Protein AF-A0A2N4YUV2-F1 (afdb_monomer)

Mean predicted aligned error: 3.13 Å

pLDDT: mean 97.66, std 1.59, range [88.81, 98.81]

Sequence (115 aa):
TVHGDKGSVVKPRADQQESQLLAGVAPGSAGWGEDNDALVVYDASLQTHSQATPQGDQRQYYMQIRDALKGQIANPVPPVEALAVMAVLEAAVRAAESGMVQTLDLTDDERNALR

Structure (mmCIF, N/CA/C/O backbone):
data_AF-A0A2N4YUV2-F1
#
_entry.id   AF-A0A2N4YUV2-F1
#
loop_
_atom_site.group_PDB
_atom_site.id
_atom_site.type_symbol
_atom_site.label_atom_id
_atom_site.label_alt_id
_atom_site.label_comp_id
_atom_site.label_asym_id
_atom_site.label_entity_id
_atom_site.label_seq_id
_atom_site.pdbx_PDB_ins_code
_atom_site.Cartn_x
_atom_site.Cartn_y
_atom_site.Cartn_z
_atom_site.occupancy
_atom_site.B_iso_or_equiv
_atom_site.auth_seq_id
_atom_site.auth_comp_id
_atom_site.auth_asym_id
_atom_site.auth_atom_id
_atom_site.pdbx_PDB_model_num
ATOM 1 N N . THR A 1 1 ? 11.390 4.065 5.145 1.00 96.75 1 THR A N 1
ATOM 2 C CA . THR A 1 1 ? 12.440 3.279 5.826 1.00 96.75 1 THR A CA 1
ATOM 3 C C . THR A 1 1 ? 11.799 2.192 6.648 1.00 96.75 1 THR A C 1
ATOM 5 O O . THR A 1 1 ? 10.748 2.451 7.219 1.00 96.75 1 THR A O 1
ATOM 8 N N . VAL A 1 2 ? 12.405 1.008 6.701 1.00 98.12 2 VAL A N 1
ATO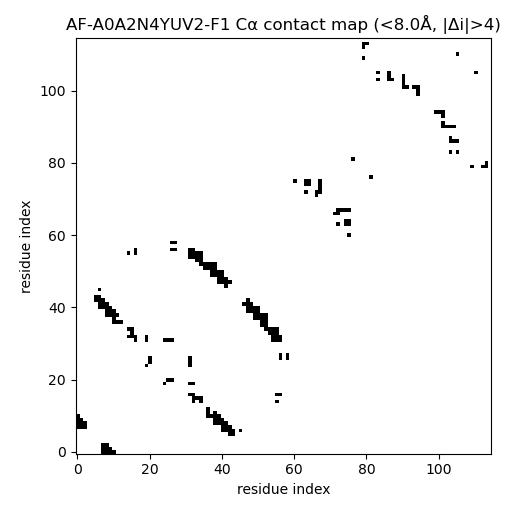M 9 C CA . VAL A 1 2 ? 11.944 -0.112 7.535 1.00 98.12 2 VAL A CA 1
ATOM 10 C C . VAL A 1 2 ? 13.117 -0.638 8.361 1.00 98.12 2 VAL A C 1
ATOM 12 O O . VAL A 1 2 ? 14.224 -0.771 7.839 1.00 98.12 2 VAL A O 1
ATOM 15 N N . HIS A 1 3 ? 12.864 -0.936 9.636 1.00 97.00 3 HIS A N 1
ATOM 16 C CA . HIS A 1 3 ? 13.835 -1.491 10.578 1.00 97.00 3 HIS A CA 1
ATOM 17 C C . HIS A 1 3 ? 13.307 -2.807 11.146 1.00 97.00 3 HIS A C 1
ATOM 19 O O . HIS A 1 3 ? 12.152 -2.881 11.564 1.00 97.00 3 HIS A O 1
ATOM 25 N N . GLY A 1 4 ? 14.156 -3.829 11.158 1.00 96.19 4 GLY A N 1
ATOM 26 C CA . GLY A 1 4 ? 13.907 -5.114 11.801 1.00 96.19 4 GLY A CA 1
ATOM 27 C C . GLY A 1 4 ? 15.015 -5.460 12.792 1.00 96.19 4 GLY A C 1
ATOM 28 O O . GLY A 1 4 ? 15.982 -4.721 12.961 1.00 96.19 4 GLY A O 1
ATOM 29 N N . ASP A 1 5 ? 14.892 -6.620 13.424 1.00 95.25 5 ASP A N 1
ATOM 30 C CA . ASP A 1 5 ? 15.874 -7.158 14.373 1.00 95.25 5 ASP A CA 1
ATOM 31 C C . ASP A 1 5 ? 17.233 -7.505 13.731 1.00 95.25 5 ASP A C 1
ATOM 33 O O . ASP A 1 5 ? 18.258 -7.507 14.409 1.00 95.25 5 ASP A O 1
ATOM 37 N N . LYS A 1 6 ? 17.252 -7.782 12.422 1.00 94.62 6 LYS A N 1
ATOM 38 C CA . LYS A 1 6 ? 18.441 -8.223 11.669 1.00 94.62 6 LYS A CA 1
ATOM 39 C C . LYS A 1 6 ? 19.019 -7.189 10.707 1.00 94.62 6 LYS A C 1
ATOM 41 O O . LYS A 1 6 ? 20.012 -7.480 10.041 1.00 94.62 6 LYS A O 1
ATOM 46 N N . GLY A 1 7 ? 18.407 -6.015 10.590 1.00 96.00 7 GLY A N 1
ATOM 47 C CA . GLY A 1 7 ? 18.844 -5.029 9.611 1.00 96.00 7 GLY A CA 1
ATOM 48 C C . GLY A 1 7 ? 17.811 -3.960 9.298 1.00 96.00 7 GLY A C 1
ATOM 49 O O . GLY A 1 7 ? 16.754 -3.869 9.921 1.00 96.00 7 GLY A O 1
ATOM 50 N N . SER A 1 8 ? 18.137 -3.127 8.315 1.00 97.44 8 SER A N 1
ATOM 51 C CA . SER A 1 8 ? 17.283 -2.033 7.846 1.00 97.44 8 SER A CA 1
ATOM 52 C C . SER A 1 8 ? 17.243 -1.978 6.326 1.00 97.44 8 SER A C 1
ATOM 54 O O . SER A 1 8 ? 18.205 -2.355 5.664 1.00 97.44 8 SER A O 1
ATOM 56 N N . VAL A 1 9 ? 16.156 -1.448 5.771 1.00 98.12 9 VAL A N 1
ATOM 57 C CA . VAL A 1 9 ? 16.063 -1.124 4.344 1.00 98.12 9 VAL A CA 1
ATOM 58 C C . VAL A 1 9 ? 15.579 0.308 4.142 1.00 98.12 9 VAL A C 1
ATOM 60 O O . VAL A 1 9 ? 14.628 0.781 4.781 1.00 98.12 9 VAL A O 1
ATOM 63 N N . VAL A 1 10 ? 16.251 1.012 3.235 1.00 98.12 10 VAL A N 1
ATOM 64 C CA . VAL A 1 10 ? 15.928 2.379 2.831 1.00 98.12 10 VAL A CA 1
ATOM 65 C C . VAL A 1 10 ? 15.615 2.389 1.337 1.00 98.12 10 VAL A C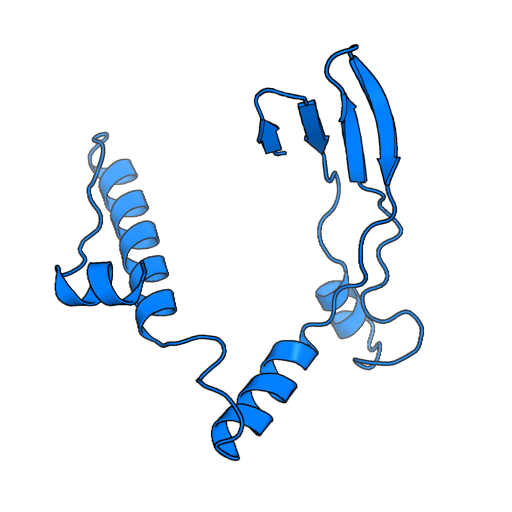 1
ATOM 67 O O . VAL A 1 10 ? 16.405 1.906 0.529 1.00 98.12 10 VAL A O 1
ATOM 70 N N . LYS A 1 11 ? 14.467 2.975 0.981 1.00 98.12 11 LYS A N 1
ATOM 71 C CA . LYS A 1 11 ? 14.086 3.322 -0.392 1.00 98.12 11 LYS A CA 1
ATOM 72 C C . LYS A 1 11 ? 14.005 4.850 -0.485 1.00 98.12 11 LYS A C 1
ATOM 74 O O . LYS A 1 11 ? 13.058 5.414 0.066 1.00 98.12 11 LYS A O 1
ATOM 79 N N . PRO A 1 12 ? 15.014 5.525 -1.062 1.00 96.31 12 PRO A N 1
ATOM 80 C CA . PRO A 1 12 ? 15.088 6.986 -1.027 1.00 96.31 12 PRO A CA 1
ATOM 81 C C . PRO A 1 12 ? 14.016 7.699 -1.856 1.00 96.31 12 PRO A C 1
ATOM 83 O O . PRO A 1 12 ? 13.580 8.783 -1.471 1.00 96.31 12 PRO A O 1
ATOM 86 N N . ARG A 1 13 ? 13.616 7.129 -2.999 1.00 97.81 13 ARG A N 1
ATOM 87 C CA . ARG A 1 13 ? 12.703 7.773 -3.956 1.00 97.81 13 ARG A CA 1
ATOM 88 C C . ARG A 1 13 ? 11.399 6.997 -4.114 1.00 97.81 13 ARG A C 1
ATOM 90 O O . ARG A 1 13 ? 11.365 5.778 -3.952 1.00 97.81 13 ARG A O 1
ATOM 97 N N . ALA A 1 14 ? 10.333 7.715 -4.451 1.00 97.75 14 ALA A N 1
ATOM 98 C CA . ALA A 1 14 ? 9.029 7.136 -4.758 1.00 97.75 14 ALA A CA 1
ATOM 99 C C . ALA A 1 14 ? 8.995 6.468 -6.147 1.00 97.75 14 ALA A C 1
ATOM 101 O O . ALA A 1 14 ? 9.877 6.700 -6.980 1.00 97.75 14 ALA A O 1
ATOM 102 N N . ASP A 1 15 ? 7.946 5.676 -6.378 1.00 98.12 15 ASP A N 1
ATOM 103 C CA . ASP A 1 15 ? 7.584 5.112 -7.683 1.00 98.12 15 ASP A CA 1
ATOM 104 C C . ASP A 1 15 ? 7.412 6.215 -8.751 1.00 98.12 15 ASP A C 1
ATOM 106 O O . ASP A 1 15 ? 7.065 7.355 -8.436 1.00 98.12 15 ASP A O 1
ATOM 110 N N . GLN A 1 16 ? 7.700 5.885 -10.014 1.00 98.00 16 GLN A N 1
ATOM 111 C CA . GLN A 1 16 ? 7.704 6.837 -11.133 1.00 98.00 16 GLN A CA 1
ATOM 112 C C . GLN A 1 16 ? 6.542 6.649 -12.125 1.00 98.00 16 GLN A C 1
ATOM 114 O O . GLN A 1 16 ? 6.474 7.391 -13.105 1.00 98.00 16 GLN A O 1
A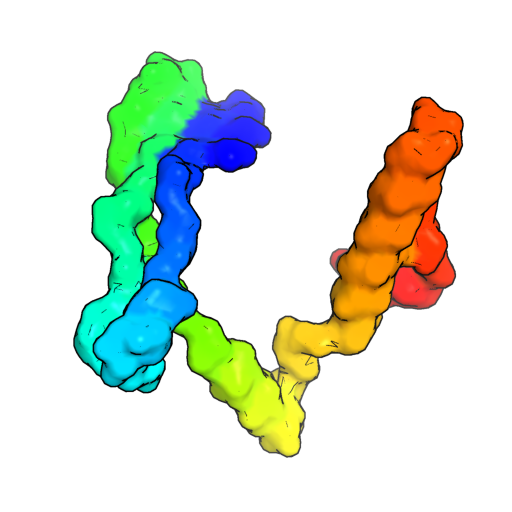TOM 119 N N . GLN A 1 17 ? 5.626 5.696 -11.914 1.00 98.50 17 GLN A N 1
ATOM 120 C CA . GLN A 1 17 ? 4.546 5.376 -12.859 1.00 98.50 17 GLN A CA 1
ATOM 121 C C . GLN A 1 17 ? 3.610 6.567 -13.101 1.00 98.50 17 GLN A C 1
ATOM 123 O O . GLN A 1 17 ? 3.177 6.781 -14.231 1.00 98.50 17 GLN A O 1
ATOM 128 N N . GLU A 1 18 ? 3.319 7.376 -12.078 1.00 98.25 18 GLU A N 1
ATOM 129 C CA . GLU A 1 18 ? 2.517 8.596 -12.246 1.00 98.25 18 GLU A CA 1
ATOM 130 C C . GLU A 1 18 ? 3.232 9.621 -13.140 1.00 98.25 18 GLU A C 1
ATOM 132 O O . GLU A 1 18 ? 2.662 10.099 -14.121 1.00 98.25 18 GLU A O 1
ATOM 137 N N . SER A 1 19 ? 4.512 9.896 -12.874 1.00 97.88 19 SER A N 1
ATOM 138 C CA . SER A 1 19 ? 5.339 10.773 -13.714 1.00 97.88 19 SER A CA 1
ATOM 139 C C . SER A 1 19 ? 5.429 10.268 -15.158 1.00 97.88 19 SER A C 1
ATOM 141 O O . SER A 1 19 ? 5.361 11.055 -16.101 1.00 97.88 19 SER A O 1
ATOM 143 N N . GLN A 1 20 ? 5.549 8.952 -15.345 1.00 98.50 20 GLN A N 1
ATOM 144 C CA . GLN A 1 20 ? 5.561 8.313 -16.660 1.00 98.50 20 GLN A CA 1
ATOM 145 C C . GLN A 1 20 ? 4.223 8.482 -17.393 1.00 98.50 20 GLN A C 1
ATOM 147 O O . GLN A 1 20 ? 4.226 8.832 -18.574 1.00 98.50 20 GLN A O 1
ATOM 152 N N . LEU A 1 21 ? 3.086 8.305 -16.707 1.00 98.50 21 LEU A N 1
ATOM 153 C CA . LEU A 1 21 ? 1.759 8.565 -17.279 1.00 98.50 21 LEU A CA 1
ATOM 154 C C . LEU A 1 21 ? 1.612 10.015 -17.731 1.00 98.50 21 LEU A C 1
ATOM 156 O O . LEU A 1 21 ? 1.173 10.265 -18.852 1.00 98.50 21 LEU A O 1
ATOM 160 N N . LEU A 1 22 ? 2.004 10.967 -16.881 1.00 98.44 22 LEU A N 1
ATOM 161 C CA . LEU A 1 22 ? 1.957 12.396 -17.199 1.00 98.44 22 LEU A CA 1
ATOM 162 C C . LEU A 1 22 ? 2.847 12.748 -18.401 1.00 98.44 22 LEU A C 1
ATOM 164 O O . LEU A 1 22 ? 2.507 13.637 -19.179 1.00 98.44 22 LEU A O 1
ATOM 168 N N . ALA A 1 23 ? 3.951 12.021 -18.590 1.00 98.06 23 ALA A N 1
ATOM 169 C CA . ALA A 1 23 ? 4.834 12.140 -19.749 1.00 98.06 23 ALA A CA 1
ATOM 170 C C . ALA A 1 23 ? 4.328 11.396 -21.006 1.00 98.06 23 ALA A C 1
ATOM 172 O O . ALA A 1 23 ? 5.003 11.408 -22.036 1.00 98.06 23 ALA A O 1
ATOM 173 N N . GLY A 1 24 ? 3.161 10.748 -20.947 1.00 98.12 24 GLY A N 1
ATOM 174 C CA . GLY A 1 24 ? 2.560 10.029 -22.073 1.00 98.12 24 GLY A CA 1
ATOM 175 C C . GLY A 1 24 ? 3.135 8.632 -22.325 1.00 98.12 24 GLY A C 1
ATOM 176 O O . GLY A 1 24 ? 2.890 8.058 -23.387 1.00 98.12 24 GLY A O 1
ATOM 177 N N . VAL A 1 25 ? 3.890 8.065 -21.380 1.00 98.31 25 VAL A N 1
ATOM 178 C CA . VAL A 1 25 ? 4.368 6.678 -21.468 1.00 98.31 25 VAL A CA 1
ATOM 179 C C . VAL A 1 25 ? 3.179 5.728 -21.324 1.00 98.31 25 VAL A C 1
ATOM 181 O O . VAL A 1 25 ? 2.385 5.832 -20.389 1.00 98.31 25 VAL A O 1
ATOM 184 N N . ALA A 1 26 ? 3.053 4.783 -22.254 1.00 98.31 26 ALA A N 1
ATOM 185 C CA . ALA A 1 26 ? 1.960 3.820 -22.252 1.00 98.31 26 ALA A CA 1
ATOM 186 C C . ALA A 1 26 ? 2.181 2.724 -21.188 1.00 98.31 26 ALA A C 1
ATOM 188 O O . ALA A 1 26 ? 3.221 2.062 -21.215 1.00 98.31 26 ALA A O 1
ATOM 189 N N . PRO A 1 27 ? 1.201 2.444 -20.304 1.00 98.44 27 PRO A N 1
ATOM 190 C CA . PRO A 1 27 ? 1.317 1.353 -19.345 1.00 98.44 27 PRO A CA 1
ATOM 191 C C . PRO A 1 27 ? 1.600 0.007 -20.017 1.00 98.44 27 PRO A C 1
ATOM 193 O O . PRO A 1 27 ? 0.824 -0.464 -20.851 1.00 98.44 27 PRO A O 1
ATOM 196 N N . GLY A 1 28 ? 2.696 -0.640 -19.620 1.00 97.00 28 GLY A N 1
ATOM 197 C CA . GLY A 1 28 ? 3.140 -1.909 -20.194 1.00 97.00 28 GLY A CA 1
ATOM 198 C C . GLY A 1 28 ? 4.128 -1.835 -21.342 1.00 97.00 28 GLY A C 1
ATOM 199 O O . GLY A 1 28 ? 4.513 -2.888 -21.850 1.00 97.00 28 GLY A O 1
ATOM 200 N N . SER A 1 29 ? 4.529 -0.638 -21.764 1.00 97.88 29 SER A N 1
ATOM 201 C CA . SER A 1 29 ? 5.665 -0.495 -22.667 1.00 97.88 29 SER A CA 1
ATOM 202 C C . SER A 1 29 ? 6.963 -0.950 -21.992 1.00 97.88 29 SER A C 1
ATOM 204 O O . SER A 1 29 ? 7.046 -1.054 -20.767 1.00 97.88 29 SER A O 1
ATOM 206 N N . ALA A 1 30 ? 8.017 -1.153 -22.787 1.00 96.94 30 ALA A N 1
ATOM 207 C CA . ALA A 1 30 ? 9.373 -1.201 -22.238 1.00 96.94 30 ALA A CA 1
ATOM 208 C C . ALA A 1 30 ? 9.629 0.069 -21.400 1.00 96.94 30 ALA A C 1
ATOM 210 O O . ALA A 1 30 ? 9.166 1.149 -21.782 1.00 96.94 30 ALA A O 1
ATOM 211 N N . GLY A 1 31 ? 10.296 -0.053 -20.250 1.00 95.56 31 GLY A N 1
ATOM 212 C CA . GLY A 1 31 ? 10.511 1.075 -19.336 1.00 95.56 31 GLY A CA 1
ATOM 213 C C . GLY A 1 31 ? 9.380 1.371 -18.341 1.00 95.56 31 GLY A C 1
ATOM 214 O O . GLY A 1 31 ? 9.604 2.098 -17.372 1.00 95.56 31 GLY A O 1
ATOM 215 N N . TRP A 1 32 ? 8.164 0.849 -18.542 1.00 98.25 32 TRP A N 1
ATOM 216 C CA . TRP A 1 32 ? 7.012 1.183 -17.692 1.00 98.25 32 TRP A CA 1
ATOM 217 C C . TRP A 1 32 ? 7.209 0.719 -16.244 1.00 98.25 32 TRP A C 1
ATOM 219 O O . TRP A 1 32 ? 7.323 -0.471 -16.001 1.00 98.25 32 TRP A O 1
ATOM 229 N N . GLY A 1 33 ? 7.226 1.628 -15.275 1.00 98.19 33 GLY A N 1
ATOM 230 C CA . GLY A 1 33 ? 7.445 1.317 -13.863 1.00 98.19 33 GLY A CA 1
ATOM 231 C C . GLY A 1 33 ? 8.864 0.860 -13.518 1.00 98.19 33 GLY A C 1
ATOM 232 O O . GLY A 1 33 ? 9.080 0.377 -12.408 1.00 98.19 33 GLY A O 1
ATOM 233 N N . GLU A 1 34 ? 9.831 0.974 -14.440 1.00 98.00 34 GLU A N 1
ATOM 234 C CA . GLU A 1 34 ? 11.239 0.735 -14.112 1.00 98.00 34 GLU A CA 1
ATOM 235 C C . GLU A 1 34 ? 11.709 1.735 -13.052 1.00 98.00 34 GLU A C 1
ATOM 237 O O . GLU A 1 34 ? 11.491 2.944 -13.170 1.00 98.00 34 GLU A O 1
ATOM 242 N N . ASP A 1 35 ? 12.383 1.218 -12.027 1.00 97.5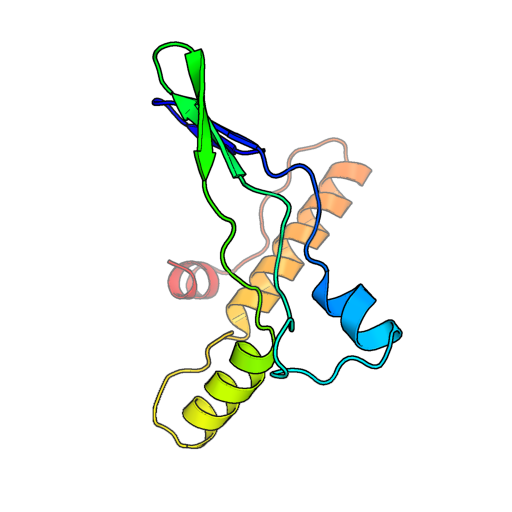0 35 ASP A N 1
ATOM 243 C CA . ASP A 1 35 ? 12.892 2.011 -10.917 1.00 97.50 35 ASP A CA 1
ATOM 244 C C . ASP A 1 35 ? 14.403 1.797 -10.757 1.00 97.50 35 ASP A C 1
ATOM 246 O O . ASP A 1 35 ? 14.875 0.772 -10.263 1.00 97.50 35 ASP A O 1
ATOM 250 N N . ASN A 1 36 ? 15.169 2.804 -11.183 1.00 95.88 36 ASN A N 1
ATOM 251 C CA . ASN A 1 36 ? 16.630 2.816 -11.087 1.00 95.88 36 ASN A CA 1
ATOM 252 C C . ASN A 1 36 ? 17.139 3.241 -9.696 1.00 95.88 36 ASN A C 1
ATOM 254 O O . ASN A 1 36 ? 18.349 3.314 -9.470 1.00 95.88 36 ASN A O 1
ATOM 258 N N . ASP A 1 37 ? 16.243 3.546 -8.757 1.00 97.56 37 ASP A N 1
ATOM 259 C CA . ASP A 1 37 ? 16.572 3.810 -7.364 1.00 97.56 37 ASP A CA 1
ATOM 260 C C . ASP A 1 37 ? 16.578 2.493 -6.583 1.00 97.56 37 ASP A C 1
ATOM 262 O O . ASP A 1 37 ? 15.549 2.040 -6.082 1.00 97.56 37 ASP A O 1
ATOM 266 N N . ALA A 1 38 ? 17.751 1.863 -6.512 1.00 97.88 38 ALA A N 1
ATOM 267 C CA . ALA A 1 38 ? 17.958 0.618 -5.781 1.00 97.88 38 ALA A CA 1
ATOM 268 C C . ALA A 1 38 ? 17.635 0.760 -4.281 1.00 97.88 38 ALA A C 1
ATOM 270 O O . ALA A 1 38 ? 17.874 1.798 -3.658 1.00 97.88 38 ALA A O 1
ATOM 271 N N . LEU A 1 39 ? 17.151 -0.327 -3.682 1.00 98.12 39 LEU A N 1
ATOM 272 C CA . LEU A 1 39 ? 17.017 -0.469 -2.236 1.00 98.12 39 LEU A CA 1
ATOM 273 C C . LEU A 1 39 ? 18.410 -0.487 -1.594 1.00 98.12 39 LEU A C 1
ATOM 275 O O . LEU A 1 39 ? 19.292 -1.220 -2.047 1.00 98.12 39 LEU A O 1
ATOM 279 N N . VAL A 1 40 ? 18.595 0.262 -0.506 1.00 98.12 40 VAL A N 1
ATOM 280 C CA . VAL A 1 40 ? 19.808 0.197 0.324 1.00 98.12 40 VAL A CA 1
ATOM 281 C C . VAL A 1 40 ? 19.518 -0.669 1.542 1.00 98.12 40 VAL A C 1
ATOM 283 O O . VAL A 1 40 ? 18.683 -0.306 2.374 1.00 98.12 40 VAL A O 1
ATOM 286 N N . VAL A 1 41 ? 20.201 -1.807 1.648 1.00 98.12 41 VAL A N 1
ATOM 287 C CA . VAL A 1 41 ? 20.034 -2.773 2.741 1.00 98.12 41 VAL A CA 1
ATOM 288 C C . VAL A 1 41 ? 21.219 -2.676 3.693 1.00 98.12 41 VAL A C 1
ATOM 290 O O . VAL A 1 41 ? 22.365 -2.753 3.259 1.00 98.12 41 VAL A O 1
ATOM 293 N N . TYR A 1 42 ? 20.927 -2.530 4.984 1.00 97.56 42 TYR A N 1
ATOM 294 C CA . TYR A 1 42 ? 21.881 -2.555 6.089 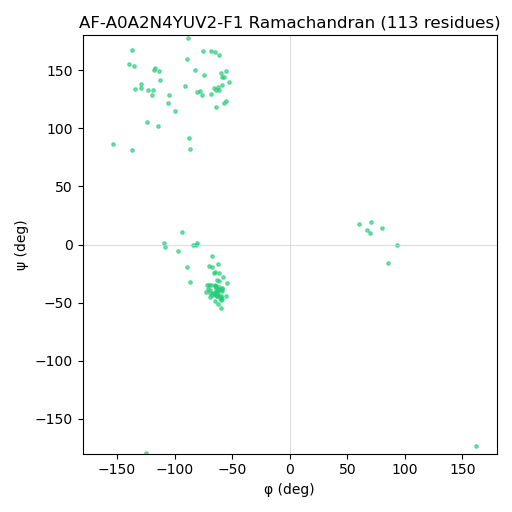1.00 97.56 42 TYR A CA 1
ATOM 295 C C . TYR A 1 42 ? 21.737 -3.883 6.823 1.00 97.56 42 TYR A C 1
ATOM 297 O O . TYR A 1 42 ? 20.649 -4.185 7.317 1.00 97.56 42 TYR A O 1
ATOM 305 N N . ASP A 1 43 ? 22.809 -4.662 6.912 1.00 94.31 43 ASP A N 1
ATOM 306 C CA . ASP A 1 43 ? 22.808 -5.910 7.676 1.00 94.31 43 ASP A CA 1
ATOM 307 C C . ASP A 1 43 ? 23.180 -5.699 9.156 1.00 94.31 43 ASP A C 1
ATOM 309 O O . ASP A 1 43 ? 23.503 -4.594 9.602 1.00 94.31 43 ASP A O 1
ATOM 313 N N . ALA A 1 44 ? 23.149 -6.782 9.937 1.00 91.75 44 ALA A N 1
ATOM 314 C CA . ALA A 1 44 ? 23.501 -6.770 11.357 1.00 91.75 44 ALA A CA 1
ATOM 315 C C . ALA A 1 44 ? 24.965 -6.369 11.640 1.00 91.75 44 ALA A C 1
ATOM 317 O O . ALA A 1 44 ? 25.293 -6.011 12.769 1.00 91.75 44 ALA A O 1
ATOM 318 N N . SER A 1 45 ? 25.845 -6.416 10.634 1.00 92.50 45 SER A N 1
ATOM 319 C CA . SER A 1 45 ? 27.242 -5.973 10.717 1.00 92.50 45 SER A CA 1
ATOM 320 C C . SER A 1 45 ? 27.443 -4.519 10.273 1.00 92.50 45 SER A C 1
ATOM 322 O O . SER A 1 45 ? 28.580 -4.063 10.126 1.00 92.50 45 SER A O 1
ATOM 324 N N . LEU A 1 46 ? 26.341 -3.780 10.084 1.00 88.81 46 LEU A N 1
ATOM 325 C CA . LEU A 1 46 ? 26.304 -2.397 9.606 1.00 88.81 46 LEU A CA 1
ATOM 326 C C . LEU A 1 46 ? 26.909 -2.217 8.205 1.00 88.81 46 LEU A C 1
ATOM 328 O O . LEU A 1 46 ? 27.226 -1.094 7.810 1.00 88.81 46 LEU A O 1
ATOM 332 N N . GLN A 1 47 ? 27.060 -3.302 7.442 1.00 94.38 47 GLN A N 1
ATOM 333 C CA . GLN A 1 47 ? 27.468 -3.222 6.047 1.00 94.38 47 GLN A CA 1
ATOM 334 C C . GLN A 1 47 ? 26.264 -2.913 5.169 1.00 94.38 47 GLN A C 1
ATOM 336 O O . GLN A 1 47 ? 25.128 -3.277 5.483 1.00 94.38 47 GLN A O 1
ATOM 341 N N . THR A 1 48 ? 26.530 -2.223 4.060 1.00 95.50 48 THR A N 1
ATOM 342 C CA . THR A 1 48 ? 25.498 -1.842 3.096 1.00 95.50 48 THR A CA 1
ATOM 343 C C . THR A 1 48 ? 25.688 -2.560 1.779 1.00 95.50 48 THR A C 1
ATOM 345 O O . THR A 1 48 ? 26.808 -2.718 1.297 1.00 95.50 48 THR A O 1
ATOM 348 N N . HIS A 1 49 ? 24.578 -2.959 1.171 1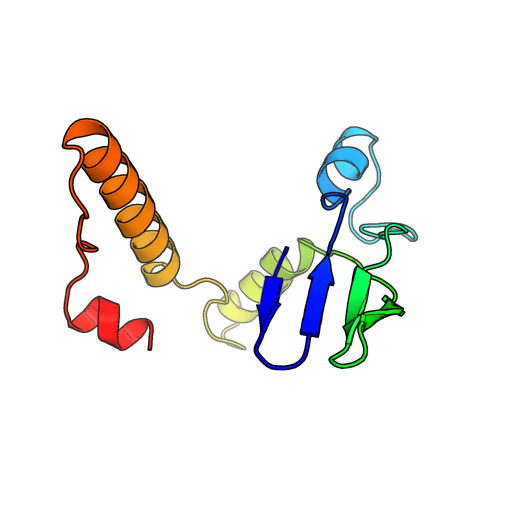.00 95.94 49 HIS A N 1
ATOM 349 C CA . HIS A 1 49 ? 24.558 -3.388 -0.217 1.00 95.94 49 HIS A CA 1
ATOM 350 C C . HIS A 1 49 ? 23.309 -2.860 -0.919 1.00 95.94 49 HIS A C 1
ATOM 352 O O . HIS A 1 49 ? 22.296 -2.542 -0.292 1.00 95.94 49 HIS A O 1
ATOM 358 N N . SER A 1 50 ? 23.412 -2.727 -2.240 1.00 97.06 50 SER A N 1
ATOM 359 C CA . SER A 1 50 ? 22.292 -2.337 -3.091 1.00 97.06 50 SER A CA 1
ATOM 360 C C . SER A 1 50 ? 21.555 -3.573 -3.583 1.00 97.06 50 SER A C 1
ATOM 362 O O . SER A 1 50 ? 22.179 -4.532 -4.036 1.00 97.06 50 SER A O 1
ATOM 364 N N . GLN A 1 51 ? 20.230 -3.524 -3.541 1.00 97.94 51 GLN A N 1
ATOM 365 C CA . GLN A 1 51 ? 19.358 -4.515 -4.155 1.00 97.94 51 GLN A CA 1
ATOM 366 C C . GLN A 1 51 ? 18.491 -3.826 -5.210 1.00 97.94 51 GLN A C 1
ATOM 368 O O . GLN A 1 51 ? 17.921 -2.767 -4.95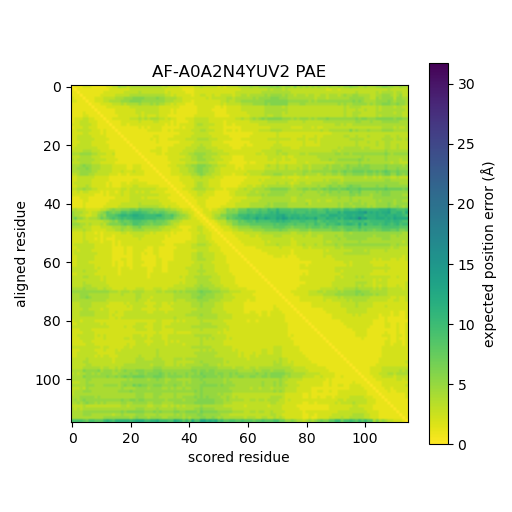3 1.00 97.94 51 GLN A O 1
ATOM 373 N N . ALA A 1 52 ? 18.397 -4.420 -6.401 1.00 98.12 52 ALA A N 1
ATOM 374 C CA . ALA A 1 52 ? 17.563 -3.885 -7.471 1.00 98.12 52 ALA A CA 1
ATOM 375 C C . ALA A 1 52 ? 16.096 -3.782 -7.022 1.00 98.12 52 ALA A C 1
ATOM 377 O O . ALA A 1 52 ? 15.565 -4.695 -6.381 1.00 98.12 52 ALA A O 1
ATOM 378 N N . THR A 1 53 ? 15.456 -2.666 -7.361 1.00 98.31 53 THR A N 1
ATOM 379 C CA . THR A 1 53 ? 14.048 -2.428 -7.046 1.00 98.31 53 THR A CA 1
ATOM 380 C C . THR A 1 53 ? 13.173 -3.146 -8.075 1.00 98.31 53 THR A C 1
ATOM 382 O O . THR A 1 53 ? 13.431 -3.023 -9.274 1.00 98.31 53 THR A O 1
ATOM 385 N N . PRO A 1 54 ? 12.157 -3.917 -7.648 1.00 97.81 54 PRO A N 1
ATOM 386 C CA . PRO A 1 54 ? 11.193 -4.494 -8.575 1.00 97.81 54 PRO A CA 1
ATOM 387 C C . PRO A 1 54 ? 10.471 -3.413 -9.382 1.00 97.81 54 PRO A C 1
ATOM 389 O O . PRO A 1 54 ? 10.142 -2.351 -8.859 1.00 97.81 54 PRO A O 1
ATOM 392 N N . GLN A 1 55 ? 10.182 -3.717 -10.642 1.00 97.62 55 GLN A N 1
ATOM 393 C CA . GLN A 1 55 ? 9.388 -2.856 -11.512 1.00 97.62 55 GLN A CA 1
ATOM 394 C C . GLN A 1 55 ? 7.954 -2.726 -10.977 1.00 97.62 55 GLN A C 1
ATOM 396 O O . GLN A 1 55 ? 7.316 -3.728 -10.644 1.00 97.62 55 GLN A O 1
ATOM 401 N N . GLY A 1 56 ? 7.443 -1.498 -10.915 1.00 98.25 56 GLY A N 1
ATOM 402 C CA . GLY A 1 56 ? 6.047 -1.228 -10.590 1.00 98.25 56 GLY A CA 1
ATOM 403 C C . GLY A 1 56 ? 5.117 -1.562 -11.759 1.00 98.25 56 GLY A C 1
ATOM 404 O O . GLY A 1 56 ? 5.474 -1.394 -12.922 1.00 98.25 56 GLY A O 1
ATOM 405 N N . ASP A 1 57 ? 3.902 -2.032 -11.469 1.00 98.38 57 ASP A N 1
ATOM 406 C CA . ASP A 1 57 ? 2.896 -2.242 -12.511 1.00 98.38 57 ASP A CA 1
ATOM 407 C C . ASP A 1 57 ? 1.461 -2.150 -11.975 1.00 98.38 57 ASP A C 1
ATOM 409 O O . ASP A 1 57 ? 0.821 -3.151 -11.654 1.00 98.38 57 ASP A O 1
ATOM 413 N N . GLN A 1 58 ? 0.896 -0.945 -11.920 1.00 98.38 58 GLN A N 1
ATOM 414 C CA . GLN A 1 58 ? -0.480 -0.758 -11.440 1.00 98.38 58 GLN A CA 1
ATOM 415 C C . GLN A 1 58 ? -1.552 -1.369 -12.363 1.00 98.38 58 GLN A C 1
ATOM 417 O O . GLN A 1 58 ? -2.707 -1.511 -11.957 1.00 98.38 58 GLN A O 1
ATOM 422 N N . ARG A 1 59 ? -1.198 -1.820 -13.580 1.00 98.56 59 ARG A N 1
ATOM 423 C CA . ARG A 1 59 ? -2.122 -2.602 -14.426 1.00 98.56 59 ARG A CA 1
ATOM 424 C C . ARG A 1 59 ? -2.533 -3.909 -13.754 1.00 98.56 59 ARG A C 1
ATOM 426 O O . ARG A 1 59 ? -3.616 -4.416 -14.050 1.00 98.56 59 ARG A O 1
ATOM 433 N N . GLN A 1 60 ? -1.712 -4.423 -12.833 1.00 98.62 60 GLN A N 1
ATOM 434 C CA . GLN A 1 60 ? -2.021 -5.615 -12.047 1.00 98.62 60 GLN A CA 1
ATOM 435 C C . GLN A 1 60 ? -3.362 -5.493 -11.322 1.00 98.62 60 GLN A C 1
ATOM 437 O O . GLN A 1 60 ? -4.069 -6.492 -11.214 1.00 98.62 60 GLN A O 1
ATOM 442 N N . TYR A 1 61 ? -3.765 -4.294 -10.886 1.00 98.69 61 TYR A N 1
ATOM 443 C CA . TYR A 1 61 ? -5.089 -4.087 -10.299 1.00 98.69 61 TYR A CA 1
ATOM 444 C C . TYR A 1 61 ? -6.202 -4.458 -11.290 1.00 98.69 61 TYR A C 1
ATOM 446 O O . TYR A 1 61 ? -7.022 -5.331 -11.015 1.00 98.69 61 TYR A O 1
ATOM 454 N N . TYR A 1 62 ? -6.190 -3.875 -12.492 1.00 98.69 62 TYR A N 1
ATOM 455 C CA . TYR A 1 62 ? -7.201 -4.158 -13.516 1.00 98.69 62 TYR A CA 1
ATOM 456 C C . TYR A 1 62 ? -7.157 -5.602 -14.022 1.00 98.69 62 TYR A C 1
ATOM 458 O O . TYR A 1 62 ? -8.204 -6.187 -14.300 1.00 98.69 62 TYR A O 1
ATOM 466 N N . MET A 1 63 ? -5.965 -6.194 -14.137 1.00 98.69 63 MET A N 1
ATOM 467 C CA . MET A 1 63 ? -5.815 -7.598 -14.532 1.00 98.69 63 MET A CA 1
ATOM 468 C C . MET A 1 63 ? -6.447 -8.537 -13.502 1.00 98.69 63 MET A C 1
ATOM 470 O O . MET A 1 63 ? -7.200 -9.430 -13.883 1.00 98.69 63 MET A O 1
ATOM 474 N N . GLN A 1 64 ? -6.217 -8.295 -12.212 1.00 98.75 64 GLN A N 1
ATOM 475 C CA . GLN A 1 64 ? -6.804 -9.102 -11.146 1.00 98.75 64 GLN A CA 1
ATOM 476 C C . GLN A 1 64 ? -8.314 -8.858 -10.999 1.00 98.75 64 GLN A C 1
ATOM 478 O O . GLN A 1 64 ? -9.071 -9.809 -10.840 1.00 98.75 64 GLN A O 1
ATOM 483 N N . ILE A 1 65 ? -8.795 -7.618 -11.145 1.00 98.75 65 ILE A N 1
ATOM 484 C CA . ILE A 1 65 ? -10.240 -7.329 -11.173 1.00 98.75 65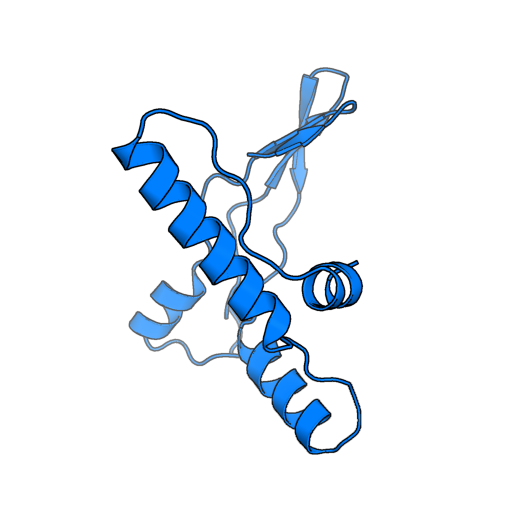 ILE A CA 1
ATOM 485 C C . ILE A 1 65 ? -10.925 -8.066 -12.328 1.00 98.75 65 ILE A C 1
ATOM 487 O O . ILE A 1 65 ? -11.971 -8.681 -12.133 1.00 98.75 65 ILE A O 1
ATOM 491 N N . ARG A 1 66 ? -10.328 -8.063 -13.526 1.00 98.75 66 ARG A N 1
ATOM 492 C CA . ARG A 1 66 ? -10.821 -8.843 -14.671 1.00 98.75 66 ARG A CA 1
ATOM 493 C C . ARG A 1 66 ? -10.943 -10.327 -14.320 1.00 98.75 66 ARG A C 1
ATOM 495 O O . ARG A 1 66 ? -11.940 -10.945 -14.686 1.00 98.75 66 ARG A O 1
ATOM 502 N N . ASP A 1 67 ? -9.946 -10.899 -13.656 1.00 98.81 67 ASP A N 1
ATOM 503 C CA . ASP A 1 67 ? -9.933 -12.326 -13.320 1.00 98.81 67 ASP A CA 1
ATOM 504 C C . ASP A 1 67 ? -10.950 -12.654 -12.211 1.00 98.81 67 ASP A C 1
ATOM 506 O O . ASP A 1 67 ? -11.647 -13.669 -12.294 1.00 98.81 67 ASP A O 1
ATOM 510 N N . ALA A 1 68 ? -11.153 -11.745 -11.252 1.00 98.75 68 ALA A N 1
ATOM 511 C CA . ALA A 1 68 ? -12.216 -11.841 -10.252 1.00 98.75 68 ALA A CA 1
ATOM 512 C C . ALA A 1 68 ? -13.617 -11.787 -10.884 1.00 98.75 68 ALA A C 1
ATOM 514 O O . ALA A 1 68 ? -14.473 -12.615 -10.580 1.00 98.75 68 ALA A O 1
ATOM 515 N N . LEU A 1 69 ? -13.842 -10.875 -11.836 1.00 98.62 69 LEU A N 1
ATOM 516 C CA . LEU A 1 69 ? -15.105 -10.772 -12.583 1.00 98.62 69 LEU A CA 1
ATOM 517 C C . LEU A 1 69 ? -15.388 -12.006 -13.453 1.00 98.62 69 LEU A C 1
ATOM 519 O O . LEU A 1 69 ? -16.542 -12.296 -13.759 1.00 98.62 69 LEU A O 1
ATOM 523 N N . LYS A 1 70 ? -14.346 -12.751 -13.836 1.00 98.69 70 LYS A N 1
ATOM 524 C CA . LYS A 1 70 ? -14.463 -14.051 -14.512 1.00 98.69 70 LYS A CA 1
ATOM 525 C C . LYS A 1 70 ? -14.657 -15.225 -13.545 1.00 98.69 70 LYS A C 1
ATOM 527 O O . LYS A 1 70 ? -14.735 -16.362 -14.004 1.00 98.69 70 LYS A O 1
ATOM 532 N N . GLY A 1 71 ? -14.701 -14.978 -12.235 1.00 98.38 71 GLY A N 1
ATOM 533 C CA . GLY A 1 71 ? -14.819 -16.009 -11.203 1.00 98.38 71 GLY A CA 1
ATOM 534 C C . GLY A 1 71 ? -13.564 -16.868 -11.025 1.00 98.38 71 GLY A C 1
ATOM 535 O O . GLY A 1 71 ? -13.660 -17.978 -10.513 1.00 98.38 71 GLY A O 1
ATOM 536 N N . GLN A 1 72 ? -12.400 -16.398 -11.482 1.00 98.75 72 GLN A N 1
ATOM 537 C CA . GLN A 1 72 ? -11.148 -17.164 -11.432 1.00 98.75 72 GLN A CA 1
ATOM 538 C C . GLN A 1 72 ? -10.415 -16.990 -10.102 1.00 98.75 72 GLN A C 1
ATOM 540 O O . GLN A 1 72 ? -9.747 -17.912 -9.640 1.00 98.75 72 GLN A O 1
ATOM 545 N N . ILE A 1 73 ? -10.542 -15.810 -9.500 1.00 98.56 73 ILE A N 1
ATOM 546 C CA . ILE A 1 73 ? -9.950 -15.459 -8.209 1.00 98.56 73 ILE A CA 1
ATOM 547 C C . ILE A 1 73 ? -10.962 -14.686 -7.358 1.00 98.56 73 ILE A C 1
ATOM 549 O O . ILE A 1 73 ? -11.993 -14.233 -7.857 1.00 98.56 73 ILE A O 1
ATOM 553 N N . ALA A 1 74 ? -10.666 -14.527 -6.069 1.00 98.31 74 ALA A N 1
ATOM 554 C CA . ALA A 1 74 ? -11.388 -13.588 -5.217 1.00 98.31 74 ALA A CA 1
ATOM 555 C C . ALA A 1 74 ? -11.085 -12.133 -5.624 1.00 98.31 74 ALA A C 1
ATOM 557 O O . ALA A 1 74 ? -10.138 -11.866 -6.364 1.00 98.31 74 ALA A O 1
ATOM 558 N N . ASN A 1 75 ? -11.882 -11.184 -5.126 1.00 98.19 75 ASN A N 1
ATOM 559 C CA . ASN A 1 75 ? -11.592 -9.765 -5.316 1.00 98.19 75 ASN A CA 1
ATOM 560 C C . ASN A 1 75 ? -10.186 -9.443 -4.756 1.00 98.19 75 ASN A C 1
ATOM 562 O O . ASN A 1 75 ? -9.974 -9.686 -3.569 1.00 98.19 75 ASN A O 1
ATOM 566 N N . PRO A 1 76 ? -9.246 -8.908 -5.564 1.00 98.19 76 PRO A N 1
ATOM 567 C CA . PRO A 1 76 ? -7.877 -8.618 -5.125 1.00 98.19 76 PRO A CA 1
ATOM 568 C C . PRO A 1 76 ? -7.776 -7.487 -4.098 1.00 98.19 76 PRO A C 1
ATOM 570 O O . PRO A 1 76 ? -6.749 -7.370 -3.444 1.00 98.19 76 PRO A O 1
ATOM 573 N N . VAL A 1 77 ? -8.807 -6.642 -3.997 1.00 98.12 77 VAL A N 1
ATOM 574 C CA . VAL A 1 77 ? -8.912 -5.581 -2.987 1.00 98.12 77 VAL A CA 1
ATOM 575 C C . VAL A 1 77 ? -10.347 -5.588 -2.442 1.00 98.12 77 VAL A C 1
ATOM 577 O O . VAL A 1 77 ? -11.216 -4.858 -2.939 1.00 98.12 77 VAL A O 1
ATOM 580 N N . PRO A 1 78 ? -10.664 -6.483 -1.490 1.00 97.94 78 PRO A N 1
ATOM 581 C CA . PRO A 1 78 ? -11.978 -6.558 -0.864 1.00 97.94 78 PRO A CA 1
ATOM 582 C C . PRO A 1 78 ? -12.386 -5.225 -0.206 1.00 97.94 78 PRO A C 1
ATOM 584 O O . PRO A 1 78 ? -11.549 -4.559 0.399 1.00 97.94 78 PRO A O 1
ATOM 587 N N . PRO A 1 79 ? -13.677 -4.836 -0.228 1.00 98.25 79 PRO A N 1
ATOM 588 C CA . PRO A 1 79 ? -14.121 -3.562 0.352 1.00 98.25 79 PRO A CA 1
ATOM 589 C C . PRO A 1 79 ? -13.806 -3.394 1.844 1.00 98.25 79 PRO A C 1
ATOM 591 O O . PRO A 1 79 ? -13.625 -2.270 2.303 1.00 98.25 79 PRO A O 1
ATOM 594 N N . VAL A 1 80 ? -13.716 -4.495 2.597 1.00 98.25 80 VAL A N 1
ATOM 595 C CA . VAL A 1 80 ? -13.357 -4.462 4.023 1.00 98.25 80 VAL A CA 1
ATOM 596 C C . VAL A 1 80 ? -11.944 -3.911 4.255 1.00 98.25 80 VAL A C 1
ATOM 598 O O . VAL A 1 80 ? -11.713 -3.238 5.255 1.00 98.25 80 VAL A O 1
ATOM 601 N N . GLU A 1 81 ? -11.014 -4.098 3.311 1.00 98.38 81 GLU A N 1
ATOM 602 C CA . GLU A 1 81 ? -9.674 -3.503 3.394 1.00 98.38 81 GLU A CA 1
ATOM 603 C C . GLU A 1 81 ? -9.731 -1.980 3.214 1.00 98.38 81 GLU A C 1
ATOM 605 O O . GLU A 1 81 ? -9.107 -1.241 3.974 1.00 98.38 81 GLU A O 1
ATOM 610 N N . ALA A 1 82 ? -10.540 -1.487 2.269 1.00 98.25 82 ALA A N 1
ATOM 611 C CA . ALA A 1 82 ? -10.777 -0.051 2.104 1.00 98.25 82 ALA A CA 1
ATOM 612 C C . ALA A 1 82 ? -11.473 0.567 3.331 1.00 98.25 82 ALA A C 1
ATOM 614 O O . ALA A 1 82 ? -11.119 1.671 3.747 1.00 98.25 82 ALA A O 1
ATOM 615 N N . LEU A 1 83 ? -12.407 -0.157 3.954 1.00 98.50 83 LEU A N 1
ATOM 616 C CA . LEU A 1 83 ? -13.036 0.267 5.205 1.00 98.50 83 LEU A CA 1
ATOM 617 C C . LEU A 1 83 ? -12.018 0.358 6.352 1.00 98.50 83 LEU A C 1
ATOM 619 O O . LEU A 1 83 ? -12.021 1.330 7.104 1.00 98.50 83 LEU A O 1
ATOM 623 N N . ALA A 1 84 ? -11.090 -0.596 6.450 1.00 98.56 84 ALA A N 1
ATOM 624 C CA . ALA A 1 84 ? -10.013 -0.545 7.435 1.00 98.56 84 ALA A CA 1
ATOM 625 C C . ALA A 1 84 ? -9.091 0.669 7.231 1.00 98.56 84 ALA A C 1
ATOM 627 O O . ALA A 1 84 ? -8.696 1.311 8.207 1.00 98.56 84 ALA A O 1
ATOM 628 N N . VAL A 1 85 ? -8.793 1.031 5.976 1.00 98.62 85 VAL A N 1
ATOM 629 C CA . VAL A 1 85 ? -8.053 2.264 5.657 1.00 98.62 85 VAL A CA 1
ATOM 630 C C . VAL A 1 85 ? -8.804 3.494 6.168 1.00 98.62 85 VAL A C 1
ATOM 632 O O . VAL A 1 85 ? -8.191 4.350 6.808 1.00 98.62 85 VAL A O 1
ATOM 635 N N . MET A 1 86 ? -10.122 3.571 5.956 1.00 98.69 86 MET A N 1
ATOM 636 C CA . MET A 1 86 ? -10.942 4.664 6.494 1.00 98.69 86 MET A CA 1
ATOM 637 C C . MET A 1 86 ? -10.892 4.714 8.027 1.00 98.69 86 MET A C 1
ATOM 639 O O . MET A 1 86 ? -10.630 5.777 8.586 1.00 98.69 86 MET A O 1
ATOM 643 N N . ALA A 1 87 ? -11.030 3.573 8.708 1.00 98.62 87 ALA A N 1
ATOM 644 C CA . ALA A 1 87 ? -10.971 3.508 10.169 1.00 98.62 87 ALA A CA 1
ATOM 645 C C . ALA A 1 87 ? -9.633 4.031 10.733 1.00 98.62 87 ALA A C 1
ATOM 647 O O . ALA A 1 87 ? -9.620 4.724 11.753 1.00 98.62 87 ALA A O 1
ATOM 648 N N . VAL A 1 88 ? -8.508 3.743 10.064 1.00 98.69 88 VAL A N 1
ATOM 649 C CA . VAL A 1 88 ? -7.183 4.276 10.432 1.00 98.69 88 VAL A CA 1
ATOM 650 C C . VAL A 1 88 ? -7.086 5.779 10.162 1.00 98.69 88 VAL A C 1
ATOM 652 O O . VAL A 1 88 ? -6.607 6.516 11.026 1.00 98.69 88 VAL A O 1
ATOM 655 N N . LEU A 1 89 ? -7.545 6.248 8.995 1.00 98.75 89 LEU A N 1
ATOM 656 C CA . LEU A 1 89 ? -7.529 7.673 8.639 1.00 98.75 89 LEU A CA 1
ATOM 657 C C . LEU A 1 89 ? -8.326 8.510 9.645 1.00 98.75 89 LEU A C 1
ATOM 659 O O . LEU A 1 89 ? -7.837 9.523 10.143 1.00 98.75 89 LEU A O 1
ATOM 663 N N . GLU A 1 90 ? -9.527 8.065 9.997 1.00 98.75 90 GLU A N 1
ATOM 664 C CA . GLU A 1 90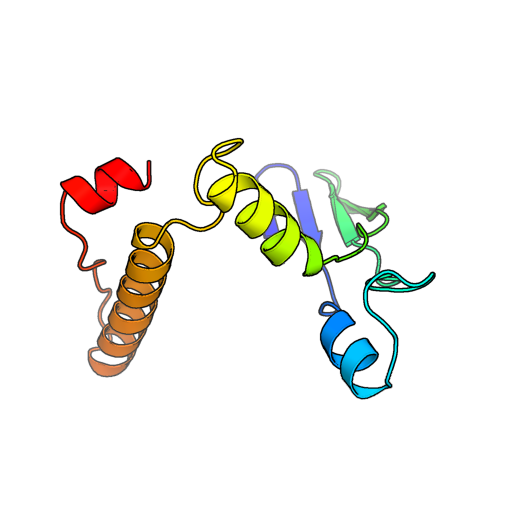 ? -10.379 8.764 10.954 1.00 98.75 90 GLU A CA 1
ATOM 665 C C . GLU A 1 90 ? -9.821 8.708 12.380 1.00 98.75 90 GLU A C 1
ATOM 667 O O . GLU A 1 90 ? -9.861 9.709 13.100 1.00 98.75 90 GLU A O 1
ATOM 672 N N . ALA A 1 91 ? -9.250 7.570 12.793 1.00 98.75 91 ALA A N 1
ATOM 673 C CA . ALA A 1 91 ? -8.571 7.461 14.082 1.00 98.75 91 ALA A CA 1
ATOM 674 C C . ALA A 1 91 ? -7.384 8.434 14.178 1.00 98.75 91 ALA A C 1
ATOM 676 O O . ALA A 1 91 ? -7.195 9.057 15.223 1.00 98.75 91 ALA A O 1
ATOM 677 N N . ALA A 1 92 ? -6.625 8.622 13.093 1.00 98.69 92 ALA A N 1
ATOM 678 C CA . ALA A 1 92 ? -5.528 9.585 13.042 1.00 98.69 92 ALA A CA 1
ATOM 679 C C . ALA A 1 92 ? -6.019 11.038 13.179 1.00 98.69 92 ALA A C 1
ATOM 681 O O . ALA A 1 92 ? -5.423 11.809 13.933 1.00 98.69 92 ALA A O 1
ATOM 682 N N . VAL A 1 93 ? -7.125 11.403 12.519 1.00 98.75 93 VAL A N 1
ATOM 683 C CA . VAL A 1 93 ? -7.748 12.735 12.656 1.00 98.75 93 VAL A CA 1
ATOM 684 C C . VAL A 1 93 ? -8.211 12.971 14.095 1.00 98.75 93 VAL A C 1
ATOM 686 O O . VAL A 1 93 ? -7.803 13.952 14.716 1.00 98.75 93 VAL A O 1
ATOM 689 N N . ARG A 1 94 ? -8.967 12.032 14.678 1.00 98.69 94 ARG A N 1
ATOM 690 C CA . ARG A 1 94 ? -9.412 12.121 16.080 1.00 98.69 94 ARG A CA 1
ATOM 691 C C . ARG A 1 94 ? -8.236 12.206 17.054 1.00 98.69 94 ARG A C 1
ATOM 693 O O . ARG A 1 94 ? -8.316 12.915 18.057 1.00 98.69 94 ARG A O 1
ATOM 700 N N . ALA A 1 95 ? -7.142 11.494 16.787 1.00 98.75 95 ALA A N 1
ATOM 701 C CA . ALA A 1 95 ? -5.942 11.547 17.616 1.00 98.75 95 ALA A CA 1
ATOM 702 C C . ALA A 1 95 ? -5.269 12.924 17.550 1.00 98.75 95 ALA A C 1
ATOM 704 O O . ALA A 1 95 ? -4.867 13.454 18.584 1.00 98.75 95 ALA A O 1
ATOM 705 N N . ALA A 1 96 ? -5.197 13.526 16.360 1.00 98.62 96 ALA A N 1
ATOM 706 C CA . ALA A 1 96 ? -4.645 14.864 16.172 1.00 98.62 96 ALA A CA 1
ATOM 707 C C . ALA A 1 96 ? -5.476 15.944 16.886 1.00 98.62 96 ALA A C 1
ATOM 709 O O . ALA A 1 96 ? -4.911 16.844 17.500 1.00 98.62 96 ALA A O 1
ATOM 710 N N . GLU A 1 97 ? -6.805 15.835 16.846 1.00 98.56 97 GLU A N 1
ATOM 711 C CA . GLU A 1 97 ? -7.715 16.783 17.501 1.00 98.56 97 GLU A CA 1
ATOM 712 C C . GLU A 1 97 ? -7.726 16.638 19.027 1.00 98.56 97 GLU A C 1
ATOM 714 O O . GLU A 1 97 ? -7.761 17.630 19.753 1.00 98.56 97 GLU A O 1
ATOM 719 N N . SER A 1 98 ? -7.699 15.399 19.524 1.00 98.31 98 SER A N 1
ATOM 720 C CA . SER A 1 98 ? -7.804 15.111 20.960 1.00 98.31 98 SER A CA 1
ATOM 721 C C . SER A 1 98 ? -6.464 15.088 21.696 1.00 98.31 98 SER A C 1
ATOM 723 O O . SER A 1 98 ? -6.447 15.159 22.924 1.00 98.31 98 SER A O 1
ATOM 725 N N . GLY A 1 99 ? -5.345 14.933 20.982 1.00 98.38 99 GLY A N 1
ATOM 726 C CA . GLY A 1 99 ? -4.031 14.673 21.575 1.00 98.38 99 GLY A CA 1
ATOM 727 C C . GLY A 1 99 ? -3.914 13.302 22.256 1.00 98.38 99 GLY A C 1
ATOM 728 O O . GLY A 1 99 ? -2.965 13.069 23.004 1.00 98.38 99 GLY A O 1
ATOM 729 N N . MET A 1 100 ? -4.871 12.397 22.032 1.00 98.31 100 MET A N 1
ATOM 730 C CA . MET A 1 100 ? -4.925 11.071 22.651 1.00 98.31 100 MET A CA 1
ATOM 731 C C . MET A 1 100 ? -4.839 9.962 21.606 1.00 98.31 100 MET A C 1
ATOM 733 O O . MET A 1 100 ? -5.311 10.107 20.481 1.00 98.31 100 MET A O 1
ATOM 737 N N . VAL A 1 101 ? -4.285 8.816 22.003 1.00 98.31 101 VAL A N 1
ATOM 738 C CA . VAL A 1 101 ? -4.299 7.601 21.177 1.00 98.31 101 VAL A CA 1
ATOM 739 C C . VAL A 1 101 ? -5.745 7.158 20.935 1.00 98.31 101 VAL A C 1
ATOM 741 O O . VAL A 1 101 ? -6.549 7.130 21.865 1.00 98.31 101 VAL A O 1
ATOM 744 N N . GLN A 1 102 ? -6.058 6.791 19.692 1.00 98.56 102 GLN A N 1
ATOM 745 C CA . GLN A 1 102 ? -7.384 6.339 19.269 1.00 98.56 102 GLN A CA 1
ATOM 746 C C . GLN A 1 102 ? -7.357 4.869 18.849 1.00 98.56 102 GLN A C 1
ATOM 748 O O . GLN A 1 102 ? -6.356 4.378 18.326 1.00 98.56 102 GLN A O 1
ATOM 753 N N . THR A 1 103 ? -8.474 4.174 19.051 1.00 97.94 103 THR A N 1
ATOM 754 C CA . THR A 1 103 ? -8.694 2.823 18.522 1.00 97.94 103 THR A CA 1
ATOM 755 C C . THR A 1 103 ? -9.329 2.876 17.136 1.00 97.94 103 THR A C 1
ATOM 757 O O . THR A 1 103 ? -9.944 3.876 16.753 1.00 97.94 103 THR A O 1
ATOM 760 N N . LEU A 1 104 ? -9.196 1.779 16.391 1.00 98.19 104 LEU A N 1
ATOM 761 C CA . LEU A 1 104 ? -9.862 1.620 15.101 1.00 98.19 104 LEU A CA 1
ATOM 762 C C . LEU A 1 104 ? -11.331 1.264 15.322 1.00 98.19 104 LEU A C 1
ATOM 764 O O . LEU A 1 104 ? -11.633 0.370 16.114 1.00 98.19 104 LEU A O 1
ATOM 768 N N . ASP A 1 105 ? -12.216 1.960 14.618 1.00 98.00 105 ASP A N 1
ATOM 769 C CA . ASP A 1 105 ? -13.652 1.694 14.646 1.00 98.00 105 ASP A CA 1
ATOM 770 C C . ASP A 1 105 ? -13.991 0.609 13.617 1.00 98.00 105 ASP A C 1
ATOM 772 O O . ASP A 1 105 ? -14.303 0.893 12.465 1.00 98.00 105 ASP A O 1
ATOM 776 N N . LEU A 1 106 ? -13.789 -0.647 14.021 1.00 98.31 106 LEU A N 1
ATOM 777 C CA . LEU A 1 106 ? -14.083 -1.839 13.227 1.00 98.31 106 LEU A CA 1
ATOM 778 C C . LEU A 1 106 ? -14.802 -2.869 14.101 1.00 98.31 106 LEU A C 1
ATOM 780 O O . LEU A 1 106 ? -14.357 -3.198 15.214 1.00 98.31 106 LEU A O 1
ATOM 784 N N . THR A 1 107 ? -15.880 -3.438 13.570 1.00 98.25 107 THR A N 1
ATOM 785 C CA . THR A 1 107 ? -16.604 -4.552 14.192 1.00 98.25 107 THR A CA 1
ATOM 786 C C . THR A 1 107 ? -15.705 -5.785 14.340 1.00 98.25 107 THR A C 1
ATOM 788 O O . THR A 1 107 ? -14.633 -5.890 13.735 1.00 98.25 107 THR A O 1
ATOM 791 N N . ASP A 1 108 ? -16.114 -6.737 15.180 1.00 97.88 108 ASP A N 1
ATOM 792 C CA . ASP A 1 108 ? -15.364 -7.987 15.349 1.00 97.88 108 ASP A CA 1
ATOM 793 C C . ASP A 1 108 ? -15.362 -8.828 14.063 1.00 97.88 108 ASP A C 1
ATOM 795 O O . ASP A 1 108 ? -14.342 -9.434 13.737 1.00 97.88 108 ASP A O 1
ATOM 799 N N . ASP A 1 109 ? -16.458 -8.811 13.300 1.00 97.94 109 ASP A N 1
ATOM 800 C CA . ASP A 1 109 ? -16.566 -9.516 12.019 1.00 97.94 109 ASP A CA 1
ATOM 801 C C . ASP A 1 109 ? -15.644 -8.908 10.955 1.00 97.94 109 ASP A C 1
ATOM 803 O O . ASP A 1 109 ? -14.928 -9.644 10.276 1.00 97.94 109 ASP A O 1
ATOM 807 N N . GLU A 1 110 ? -15.575 -7.577 10.855 1.00 98.12 110 GLU A N 1
ATOM 808 C CA . GLU A 1 110 ? -14.627 -6.893 9.962 1.00 98.12 110 GLU A CA 1
ATOM 809 C C . GLU A 1 110 ? -13.180 -7.188 10.360 1.00 98.12 110 GLU A C 1
ATOM 811 O O . GLU A 1 110 ? -12.354 -7.504 9.507 1.00 98.12 110 GLU A O 1
ATOM 816 N N . ARG A 1 111 ? -12.868 -7.173 11.663 1.00 97.62 111 ARG A N 1
ATOM 817 C CA . ARG A 1 111 ? -11.537 -7.553 12.156 1.00 97.62 111 ARG A CA 1
ATOM 818 C C . ARG A 1 111 ? -11.205 -9.014 11.872 1.00 97.62 111 ARG A C 1
ATOM 820 O O . ARG A 1 111 ? -10.050 -9.313 11.592 1.00 97.62 111 ARG A O 1
ATOM 827 N N . ASN A 1 112 ? -12.181 -9.915 11.940 1.00 97.19 112 ASN A N 1
ATOM 828 C CA . ASN A 1 112 ? -11.987 -11.320 11.589 1.00 97.19 112 ASN A CA 1
ATOM 829 C C . ASN A 1 112 ? -11.790 -11.515 10.082 1.00 97.19 112 ASN A C 1
ATOM 831 O O . ASN A 1 112 ? -10.991 -12.359 9.699 1.00 97.19 112 ASN A O 1
ATOM 835 N N . ALA A 1 113 ? -12.459 -10.726 9.240 1.00 95.81 113 ALA A N 1
ATOM 836 C CA . ALA A 1 113 ? -12.294 -10.776 7.788 1.00 95.81 113 ALA A CA 1
ATOM 837 C C . ALA A 1 113 ? -10.929 -10.246 7.299 1.00 95.81 113 ALA A C 1
ATOM 839 O O . ALA A 1 113 ? -10.542 -10.538 6.171 1.00 95.81 113 ALA A O 1
ATOM 840 N N . LEU A 1 114 ? -10.217 -9.473 8.129 1.00 95.81 114 LEU A N 1
ATOM 841 C CA . LEU A 1 114 ? -8.902 -8.881 7.836 1.00 95.81 114 LEU A CA 1
ATOM 842 C C . LEU A 1 114 ? -7.707 -9.685 8.390 1.00 95.81 114 LEU A C 1
ATOM 844 O O . LEU A 1 114 ? -6.564 -9.282 8.174 1.00 95.81 114 LEU A O 1
ATOM 848 N N . ARG A 1 115 ? -7.953 -10.750 9.164 1.00 91.69 115 ARG A N 1
ATOM 849 C CA . ARG A 1 115 ? -6.918 -11.603 9.781 1.00 91.69 115 ARG A CA 1
ATOM 850 C C . ARG A 1 115 ? -6.480 -12.727 8.853 1.00 91.69 115 ARG A C 1
ATOM 852 O O . ARG A 1 115 ? -5.266 -13.024 8.882 1.00 91.69 115 ARG A O 1
#

Radius of gyration: 19.23 Å; Cα contacts (8 Å, |Δi|>4): 125; chains: 1; bounding box: 44×34×45 Å

Solvent-accessible surface area (backbone atoms only — not comparable to full-atom values): 6947 Å² total; per-residue (Å²): 117,50,79,59,99,61,31,36,42,40,62,90,70,78,88,51,49,66,62,37,47,78,70,67,51,58,90,80,44,91,74,45,26,59,46,90,68,45,32,41,38,32,42,78,83,72,47,77,48,78,42,84,42,77,63,48,63,78,63,53,56,60,55,39,46,53,36,23,77,69,68,76,46,68,69,81,75,48,69,68,59,59,50,51,52,49,24,50,55,51,25,51,52,53,18,69,75,67,75,42,93,60,70,69,78,65,55,71,66,58,55,60,76,74,107

Organism: Klebsiella variicola (NCBI:txid244366)

Nearest PDB structures (foldseek):
  3e82-assembly2_D  TM=1.000E+00  e=5.339E-16  Klebsiella pneumoniae subsp. pneumoniae MGH 78578
  3e82-assembly2_E  TM=9.975E-01  e=3.186E-15  Klebsiella pneumoniae subsp. pneumoniae MGH 78578
  3e82-assembly1_A  TM=9.849E-01  e=2.982E-15  Klebsiella pneumoniae subsp. pneumoniae MGH 78578
  3ec3-assembly2_B  TM=2.867E-01  e=1.635E+00  Rattus norvegicus

Foldseek 3Di:
DDDDPFWDKDQPDDWCQVVCVVVVNDQPDVVRQQDPRFIWIQGPVRDTDTDGDDRDHPVVQVVQCVCVVVVNDPNPQDVLNVLQVVQVVVQVVVCVVVVDHGDGPDDPVSVVVVD

InterPro domains:
  IPR004104 Gfo/Idh/MocA-like oxidoreductase, C-terminal [PF02894] (1-100)
  IPR051317 Gfo/Idh/MocA family oxidoreductases [PTHR43708] (1-101)

Secondary structure (DSSP, 8-state):
-EEETTEEEE--S---HHHHHHTTPPTTSTTTT---S-EEEEETTS-EEEEPPPPP-THHHHHHHHHHHTTSS--SS-HHHHHHHHHHHHHHHHHHHHSS-------HHHHHHT-